Protein AF-A0A1V4JF21-F1 (afdb_monomer_lite)

Structure (mmCIF, N/CA/C/O 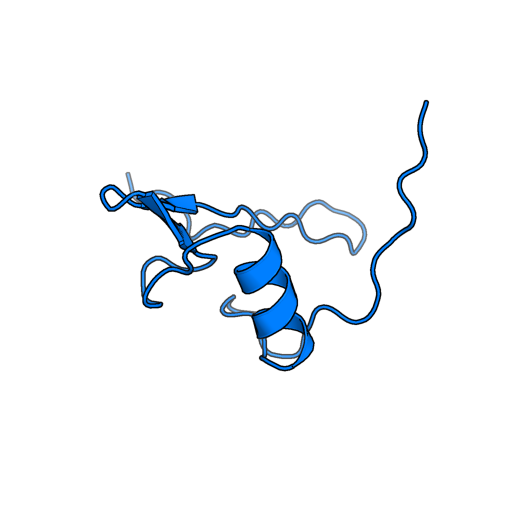backbone):
data_AF-A0A1V4JF21-F1
#
_entry.id   AF-A0A1V4JF21-F1
#
loop_
_atom_site.group_PDB
_atom_site.id
_atom_site.type_symbol
_atom_site.label_atom_id
_atom_site.label_alt_id
_atom_site.label_comp_id
_atom_site.label_asym_id
_atom_site.label_entity_id
_atom_site.label_seq_id
_atom_site.pdbx_PDB_ins_code
_atom_site.Cartn_x
_atom_site.Cartn_y
_atom_site.Cartn_z
_atom_site.occupancy
_atom_site.B_iso_or_equiv
_atom_site.auth_seq_id
_atom_site.auth_comp_id
_atom_site.auth_asym_id
_atom_site.auth_atom_id
_atom_site.pdbx_PDB_model_num
ATOM 1 N N . MET A 1 1 ? 13.907 15.114 15.299 1.00 34.75 1 MET A N 1
ATOM 2 C CA . MET A 1 1 ? 14.048 13.713 14.848 1.00 34.75 1 MET A CA 1
ATOM 3 C C . MET A 1 1 ? 12.869 13.383 13.949 1.00 34.75 1 MET A C 1
ATOM 5 O O . MET A 1 1 ? 11.781 13.154 14.456 1.00 34.75 1 MET A O 1
ATOM 9 N N . GLY A 1 2 ? 13.047 13.467 12.629 1.00 41.69 2 GLY A N 1
ATOM 10 C CA . GLY A 1 2 ? 12.021 13.044 11.677 1.00 41.69 2 GLY A CA 1
ATOM 11 C C . GLY A 1 2 ? 12.075 11.529 11.532 1.00 41.69 2 GLY A C 1
ATOM 12 O O . GLY A 1 2 ? 13.112 10.993 11.154 1.00 41.69 2 GLY A O 1
ATOM 13 N N . VAL A 1 3 ? 10.990 10.845 11.882 1.00 47.38 3 VAL A N 1
ATOM 14 C CA . VAL A 1 3 ? 10.796 9.426 11.561 1.00 47.38 3 VAL A CA 1
ATOM 15 C C . VAL A 1 3 ? 10.883 9.280 10.033 1.00 47.38 3 VAL A C 1
ATOM 17 O O . VAL A 1 3 ? 10.204 10.040 9.337 1.00 47.38 3 VAL A O 1
ATOM 20 N N . PRO A 1 4 ? 11.720 8.381 9.485 1.00 47.34 4 PRO A N 1
ATOM 21 C CA . PRO A 1 4 ? 11.833 8.221 8.040 1.00 47.34 4 PRO A CA 1
ATOM 22 C C . PRO A 1 4 ? 10.488 7.757 7.453 1.00 47.34 4 PRO A C 1
ATOM 24 O O . PRO A 1 4 ? 9.765 7.005 8.115 1.00 47.34 4 PRO A O 1
ATOM 27 N N . PRO A 1 5 ? 10.127 8.193 6.231 1.00 54.38 5 PRO A N 1
ATOM 28 C C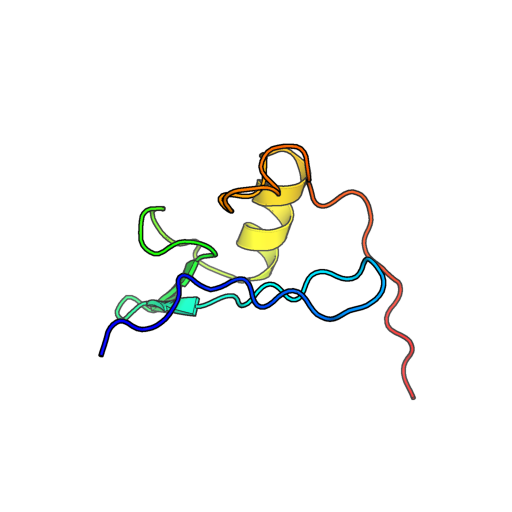A . PRO A 1 5 ? 8.901 7.768 5.572 1.00 54.38 5 PRO A CA 1
ATOM 29 C C . PRO A 1 5 ? 9.041 6.287 5.205 1.00 54.38 5 PRO A C 1
ATOM 31 O O . PRO A 1 5 ? 9.652 5.941 4.203 1.00 54.38 5 PRO A O 1
ATOM 34 N N . TRP A 1 6 ? 8.563 5.436 6.109 1.00 58.22 6 TRP A N 1
ATOM 35 C CA . TRP A 1 6 ? 8.212 4.023 5.978 1.00 58.22 6 TRP A CA 1
ATOM 36 C C . TRP A 1 6 ? 8.517 3.417 4.597 1.00 58.22 6 TRP A C 1
ATOM 38 O O . TRP A 1 6 ? 7.759 3.570 3.645 1.00 58.22 6 TRP A O 1
ATOM 48 N N . GLY A 1 7 ? 9.662 2.738 4.520 1.00 55.62 7 GLY A N 1
ATOM 49 C CA . GLY A 1 7 ? 10.195 2.122 3.308 1.00 55.62 7 GLY A CA 1
ATOM 50 C C . GLY A 1 7 ? 11.678 1.809 3.479 1.00 55.62 7 GLY A C 1
ATOM 51 O O . GLY A 1 7 ? 12.517 2.330 2.751 1.00 55.62 7 GLY A O 1
ATOM 52 N N . GLY A 1 8 ? 12.027 1.027 4.506 1.00 53.50 8 GLY A N 1
ATOM 53 C CA . GLY A 1 8 ? 13.395 0.539 4.666 1.00 53.50 8 GLY A CA 1
ATOM 54 C C . GLY A 1 8 ? 13.678 -0.504 3.589 1.00 53.50 8 GLY A C 1
ATOM 55 O O . GLY A 1 8 ? 13.148 -1.609 3.657 1.00 53.50 8 GLY A O 1
ATOM 56 N N . MET A 1 9 ? 14.477 -0.153 2.581 1.00 49.16 9 MET A N 1
ATOM 57 C CA . MET A 1 9 ? 14.987 -1.117 1.605 1.00 49.16 9 MET A CA 1
ATOM 58 C C . MET A 1 9 ? 15.799 -2.177 2.356 1.00 49.16 9 MET A C 1
ATOM 60 O O . MET A 1 9 ? 16.817 -1.849 2.968 1.00 49.16 9 MET A O 1
ATOM 64 N N . THR A 1 10 ? 15.366 -3.439 2.328 1.00 46.97 10 THR A N 1
ATOM 65 C CA . THR A 1 10 ? 16.235 -4.545 2.735 1.00 46.97 10 THR A CA 1
ATOM 66 C C . THR A 1 10 ? 17.020 -4.970 1.496 1.00 46.97 10 THR A C 1
ATOM 68 O O . THR A 1 10 ? 16.480 -5.090 0.398 1.00 46.97 10 THR A O 1
ATOM 71 N N . SER A 1 11 ? 18.342 -5.056 1.635 1.00 55.59 11 SER A N 1
ATOM 72 C CA . SER A 1 11 ? 19.251 -5.432 0.548 1.00 55.59 11 SER A CA 1
ATOM 73 C C . SER A 1 11 ? 18.802 -6.752 -0.105 1.00 55.59 11 SER A C 1
ATOM 75 O O . SER A 1 11 ? 18.367 -7.647 0.612 1.00 55.59 11 SER A O 1
ATOM 77 N N . GLN A 1 12 ? 18.965 -6.869 -1.435 1.00 58.06 12 GLN A N 1
ATOM 78 C CA . GLN A 1 12 ? 18.614 -8.013 -2.315 1.00 58.06 12 GLN A CA 1
ATOM 79 C C . GLN A 1 12 ? 17.231 -8.005 -3.008 1.00 58.06 12 GLN A C 1
ATOM 81 O O . GLN A 1 12 ? 16.639 -9.059 -3.214 1.00 58.06 12 GLN A O 1
ATOM 86 N N . GLY A 1 13 ? 16.713 -6.850 -3.441 1.00 69.00 13 GLY A N 1
ATOM 87 C CA . GLY A 1 13 ? 15.529 -6.810 -4.325 1.00 69.00 13 GLY A CA 1
ATOM 88 C C . GLY A 1 13 ? 14.194 -7.139 -3.642 1.00 69.00 13 GLY A C 1
ATOM 89 O O . GLY A 1 13 ? 13.167 -7.242 -4.309 1.00 69.00 13 GLY A O 1
ATOM 90 N N . CYS A 1 14 ? 14.202 -7.261 -2.315 1.00 72.88 14 CYS A N 1
ATOM 91 C CA . CYS A 1 14 ? 13.013 -7.362 -1.483 1.00 72.88 14 CYS A CA 1
ATOM 92 C C . CYS A 1 14 ? 12.631 -5.975 -0.955 1.00 72.88 14 CYS A C 1
ATOM 94 O O . CYS A 1 14 ? 13.486 -5.152 -0.631 1.00 72.88 14 CYS A O 1
ATOM 96 N N . VAL A 1 15 ? 11.331 -5.716 -0.832 1.00 77.44 15 VAL A N 1
ATOM 97 C CA . VAL A 1 15 ? 10.819 -4.480 -0.231 1.00 77.44 15 VAL A CA 1
ATOM 98 C C . VAL A 1 15 ? 10.030 -4.848 1.013 1.00 77.44 15 VAL A C 1
ATOM 100 O O . VAL A 1 15 ? 9.083 -5.628 0.947 1.00 77.44 15 VAL A O 1
ATOM 103 N N . HIS A 1 16 ? 10.414 -4.273 2.152 1.00 81.25 16 HIS A N 1
ATOM 104 C CA . HIS A 1 16 ? 9.635 -4.378 3.379 1.00 81.25 16 HIS A CA 1
ATOM 105 C C . HIS A 1 16 ? 8.697 -3.184 3.462 1.00 81.25 16 HIS A C 1
ATOM 107 O O . HIS A 1 16 ? 9.121 -2.037 3.614 1.00 81.25 16 HIS A O 1
ATOM 113 N N . ILE A 1 17 ? 7.407 -3.474 3.356 1.00 84.31 17 ILE A N 1
ATOM 114 C CA . ILE A 1 17 ? 6.340 -2.492 3.474 1.00 84.31 17 ILE A CA 1
ATOM 115 C C . ILE A 1 17 ? 5.699 -2.673 4.841 1.00 84.31 17 ILE A C 1
ATOM 117 O O . ILE A 1 17 ? 5.345 -3.787 5.222 1.00 84.31 17 ILE A O 1
ATOM 121 N N . ILE A 1 18 ? 5.533 -1.577 5.573 1.00 86.31 18 ILE A N 1
ATOM 122 C CA . ILE A 1 18 ? 4.868 -1.609 6.869 1.00 86.31 18 ILE A CA 1
ATOM 123 C C . ILE A 1 18 ? 3.472 -1.013 6.718 1.00 86.31 18 ILE A C 1
ATOM 125 O O . ILE A 1 18 ? 3.309 0.093 6.206 1.00 86.31 18 ILE A O 1
ATOM 129 N N . VAL A 1 19 ? 2.471 -1.753 7.190 1.00 89.19 19 VAL A N 1
ATOM 130 C CA . VAL A 1 19 ? 1.088 -1.285 7.275 1.00 89.19 19 VAL A CA 1
ATOM 131 C C . VAL A 1 19 ? 0.892 -0.632 8.640 1.00 89.19 19 VAL A C 1
ATOM 133 O O . VAL A 1 19 ? 0.953 -1.307 9.667 1.00 89.19 19 VAL A O 1
ATOM 136 N N . ALA A 1 20 ? 0.670 0.679 8.665 1.00 89.19 20 ALA A N 1
ATOM 137 C CA . ALA A 1 20 ? 0.418 1.417 9.896 1.00 89.19 20 ALA A CA 1
ATOM 138 C C . ALA A 1 20 ? -1.072 1.373 10.256 1.00 89.19 20 ALA A C 1
ATOM 140 O O . ALA A 1 20 ? -1.923 1.559 9.385 1.00 89.19 20 ALA A O 1
ATOM 141 N N . GLN A 1 21 ? -1.387 1.181 11.539 1.00 89.75 21 GLN A N 1
ATOM 142 C CA . GLN A 1 21 ? -2.741 1.368 12.058 1.00 89.75 21 GLN A CA 1
ATOM 143 C C . GLN A 1 21 ? -2.905 2.807 12.569 1.00 89.75 21 GLN A C 1
ATOM 145 O O . GLN A 1 21 ? -2.075 3.305 13.332 1.00 89.7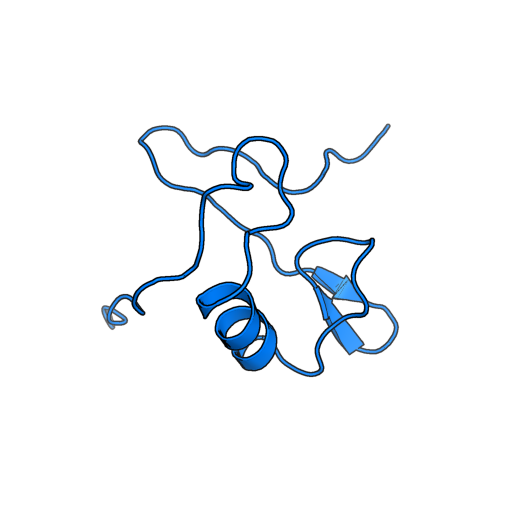5 21 GLN A O 1
ATOM 150 N N . THR A 1 22 ? -3.955 3.494 12.131 1.00 87.94 22 THR A N 1
ATOM 151 C CA . THR A 1 22 ? -4.306 4.844 12.577 1.00 87.94 22 THR A CA 1
ATOM 152 C C . THR A 1 22 ? -5.048 4.804 13.914 1.00 87.94 22 THR A C 1
ATOM 154 O O . THR A 1 22 ? -5.500 3.752 14.368 1.00 87.94 22 THR A O 1
ATOM 157 N N . LYS A 1 23 ? -5.217 5.976 14.540 1.00 87.38 23 LYS A N 1
ATOM 158 C CA . LYS A 1 23 ? -6.003 6.121 15.777 1.00 87.38 23 LYS A CA 1
ATOM 159 C C . LYS A 1 23 ? -7.469 5.719 15.590 1.00 87.38 23 LYS A C 1
ATOM 161 O O . LYS A 1 23 ? -8.070 5.199 16.516 1.00 87.38 23 LYS A O 1
ATOM 166 N N . ASP A 1 24 ? -8.005 5.896 14.385 1.00 89.06 24 ASP A N 1
ATOM 167 C CA . ASP A 1 24 ? -9.368 5.505 14.003 1.00 89.06 24 ASP A CA 1
ATOM 168 C C . ASP A 1 24 ? -9.496 4.011 13.652 1.00 89.06 24 ASP A C 1
ATOM 170 O O . ASP A 1 24 ? -10.433 3.615 12.962 1.00 89.06 24 ASP A O 1
ATOM 174 N N . HIS A 1 25 ? -8.532 3.181 14.066 1.00 89.12 25 HIS A N 1
ATOM 175 C CA . HIS A 1 25 ? -8.472 1.743 13.786 1.00 89.12 25 HIS A CA 1
ATOM 176 C C . HIS A 1 25 ? -8.436 1.371 12.294 1.00 89.12 25 HIS A C 1
ATOM 178 O O . HIS A 1 25 ? -8.761 0.241 11.932 1.00 89.12 25 HIS A O 1
ATOM 184 N N . LYS A 1 26 ? -7.990 2.285 11.427 1.00 91.44 26 LYS A N 1
ATOM 185 C CA . LYS A 1 26 ? -7.814 2.034 9.989 1.00 91.44 26 LYS A CA 1
ATOM 186 C C . LYS A 1 26 ? -6.378 1.651 9.660 1.00 91.44 26 LYS A C 1
ATOM 188 O O . LYS A 1 26 ? -5.463 1.995 10.396 1.00 91.44 26 LYS A O 1
ATOM 193 N N . TYR A 1 27 ? -6.157 0.993 8.533 1.00 91.12 27 TYR A N 1
ATOM 194 C CA . TYR A 1 27 ? -4.844 0.536 8.078 1.00 91.12 27 TYR A CA 1
ATOM 195 C C . TYR A 1 27 ? -4.366 1.362 6.888 1.00 91.12 27 TYR A C 1
ATOM 197 O O . TYR A 1 27 ? -5.163 1.690 6.019 1.00 91.12 27 TYR A O 1
ATOM 205 N N . THR A 1 28 ? -3.087 1.721 6.811 1.00 89.25 28 THR A N 1
ATOM 206 C CA . THR A 1 28 ? -2.561 2.501 5.682 1.00 89.25 28 THR A CA 1
ATOM 207 C C . THR A 1 28 ? -1.094 2.202 5.382 1.00 89.25 28 THR A C 1
ATOM 209 O O . THR A 1 28 ? -0.325 1.858 6.277 1.00 89.25 28 THR A O 1
ATOM 212 N N . LEU A 1 29 ? -0.704 2.357 4.113 1.00 85.25 29 LEU A N 1
ATOM 213 C CA . LEU A 1 29 ? 0.695 2.310 3.662 1.00 85.25 29 LEU A CA 1
ATOM 214 C C . LEU A 1 29 ? 1.365 3.689 3.650 1.00 85.25 29 LEU A C 1
ATOM 216 O O . LEU A 1 29 ? 2.587 3.786 3.612 1.00 85.25 29 LEU A O 1
ATOM 220 N N . ASN A 1 30 ? 0.574 4.762 3.670 1.00 78.81 30 ASN A N 1
ATOM 221 C CA . ASN A 1 30 ? 1.057 6.137 3.680 1.00 78.81 30 ASN A CA 1
ATOM 222 C C . ASN A 1 30 ? 0.173 6.968 4.620 1.00 78.81 30 ASN A C 1
ATOM 224 O O . ASN A 1 30 ? -1.050 6.840 4.613 1.00 78.81 30 ASN A O 1
ATOM 228 N N . GLN A 1 31 ? 0.774 7.844 5.422 1.00 62.66 31 GLN A N 1
ATOM 229 C CA . GLN A 1 31 ? 0.033 8.766 6.290 1.00 62.66 31 GLN A CA 1
ATOM 230 C C . GLN A 1 31 ? -0.929 9.691 5.516 1.00 62.66 31 GLN A C 1
ATOM 232 O O . GLN A 1 31 ? -1.856 10.225 6.116 1.00 62.66 31 GLN A O 1
ATOM 237 N N . ALA A 1 32 ? -0.734 9.862 4.204 1.00 59.25 32 ALA A N 1
ATOM 238 C CA . ALA A 1 32 ? -1.547 10.722 3.347 1.00 59.25 32 ALA A CA 1
ATOM 239 C C . ALA A 1 32 ? -2.808 10.057 2.756 1.00 59.25 32 ALA A C 1
ATOM 241 O O . ALA A 1 32 ? -3.700 10.774 2.308 1.00 59.25 32 ALA A O 1
ATOM 242 N N . SER A 1 33 ? -2.914 8.721 2.722 1.00 64.12 33 SER A N 1
ATOM 243 C CA . SER A 1 33 ? -4.110 8.047 2.191 1.00 64.12 33 SER A CA 1
ATOM 244 C C . SER A 1 33 ? -5.156 7.826 3.282 1.00 64.12 33 SER A C 1
ATOM 246 O O . SER A 1 33 ? -4.824 7.412 4.393 1.00 64.12 33 SER A O 1
ATOM 248 N N . GLY A 1 34 ? -6.431 8.054 2.949 1.00 67.31 34 GLY A N 1
ATOM 249 C CA . GLY A 1 34 ? -7.552 7.658 3.799 1.00 67.31 34 GLY A CA 1
AT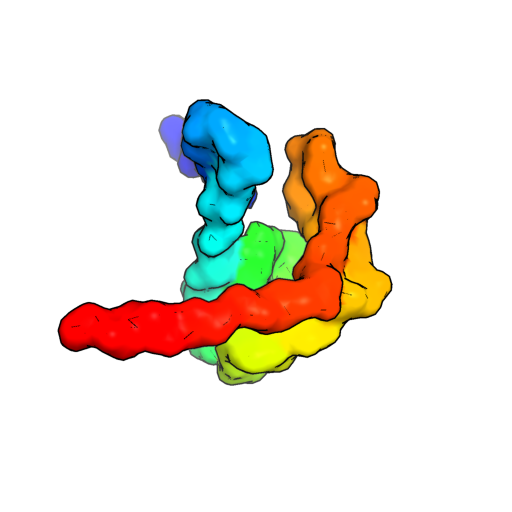OM 250 C C . GLY A 1 34 ? -7.471 6.157 4.062 1.00 67.31 34 GLY A C 1
ATOM 251 O O . GLY A 1 34 ? -7.529 5.370 3.125 1.00 67.31 34 GLY A O 1
ATOM 252 N N . GLY A 1 35 ? -7.235 5.770 5.317 1.00 84.75 35 GLY A N 1
ATOM 253 C CA . GLY A 1 35 ? -6.965 4.377 5.669 1.00 84.75 35 GLY A CA 1
ATOM 254 C C . GLY A 1 35 ? -8.107 3.415 5.308 1.00 84.75 35 GLY A C 1
ATOM 255 O O . GLY A 1 35 ? -9.263 3.812 5.155 1.00 84.75 35 GLY A O 1
ATOM 256 N N . PHE A 1 36 ? -7.764 2.137 5.224 1.00 91.56 36 PHE A N 1
ATOM 257 C CA . PHE A 1 36 ? -8.626 0.996 4.917 1.00 91.56 36 PHE A CA 1
ATOM 258 C C . PHE A 1 36 ? -9.195 0.378 6.202 1.00 91.56 36 PHE A C 1
ATOM 260 O O . PHE A 1 36 ? -8.601 0.543 7.270 1.00 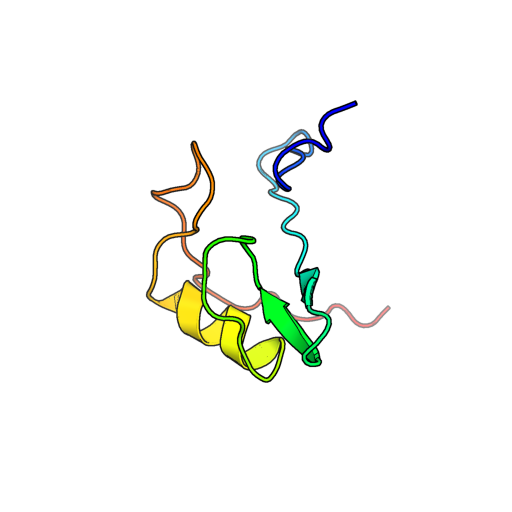91.56 36 PHE A O 1
ATOM 267 N N . ALA A 1 37 ? -10.317 -0.343 6.141 1.00 92.81 37 ALA A N 1
ATOM 268 C CA . ALA A 1 37 ? -10.894 -0.955 7.343 1.00 92.81 37 ALA A CA 1
ATOM 269 C C . ALA A 1 37 ? -10.149 -2.234 7.767 1.00 92.81 37 ALA A C 1
ATOM 271 O O . ALA A 1 37 ? -10.201 -2.622 8.932 1.00 92.81 37 ALA A O 1
ATOM 272 N N . SER A 1 38 ? -9.404 -2.869 6.856 1.00 94.19 38 SER A N 1
ATOM 273 C CA . SER A 1 38 ? -8.630 -4.081 7.149 1.00 94.19 38 SER A CA 1
ATOM 274 C C . SER A 1 38 ? -7.361 -4.213 6.294 1.00 94.19 38 SER A C 1
ATOM 276 O O . SER A 1 38 ? -7.246 -3.617 5.225 1.00 94.19 38 SER A O 1
ATOM 278 N N . VAL A 1 39 ? -6.396 -5.028 6.740 1.00 91.44 39 VAL A N 1
ATOM 279 C CA . VAL A 1 39 ? -5.171 -5.328 5.968 1.00 91.44 39 VAL A CA 1
ATOM 280 C C . VAL A 1 39 ? -5.466 -6.001 4.613 1.00 91.44 39 VAL A C 1
ATOM 282 O O . VAL A 1 39 ? -4.849 -5.597 3.628 1.00 91.44 39 VAL A O 1
ATOM 285 N N . PRO A 1 40 ? -6.403 -6.964 4.490 1.00 93.25 40 PRO A N 1
ATOM 286 C CA . PRO A 1 40 ? -6.766 -7.529 3.188 1.00 93.25 40 PRO A CA 1
ATOM 287 C C . PRO A 1 40 ? -7.244 -6.483 2.175 1.00 93.25 40 PRO A C 1
ATOM 289 O O . PRO A 1 40 ? -6.901 -6.584 1.000 1.00 93.25 40 PRO A O 1
ATOM 292 N N . GLU A 1 41 ? -7.973 -5.451 2.611 1.00 93.25 41 GLU A N 1
ATOM 293 C CA . GLU A 1 41 ? -8.385 -4.357 1.721 1.00 93.25 41 GLU A CA 1
ATOM 294 C C . GLU A 1 41 ? -7.200 -3.524 1.229 1.00 93.25 41 GLU A C 1
ATOM 296 O O . GLU A 1 41 ? -7.163 -3.161 0.054 1.00 93.25 41 GLU A O 1
ATOM 301 N N . VAL A 1 42 ? -6.208 -3.266 2.093 1.00 91.31 42 VAL A N 1
ATOM 302 C CA . VAL A 1 42 ? -4.951 -2.611 1.691 1.00 91.31 42 VAL A CA 1
ATOM 303 C C . VAL A 1 42 ? -4.299 -3.409 0.560 1.00 91.31 42 VAL A C 1
ATOM 305 O O . VAL A 1 42 ? -3.959 -2.855 -0.485 1.00 91.31 42 VAL A O 1
ATOM 308 N N . VAL A 1 43 ? -4.148 -4.722 0.759 1.00 91.31 43 VAL A N 1
ATOM 309 C CA . VAL A 1 43 ? -3.526 -5.627 -0.219 1.00 91.31 43 VAL A CA 1
ATOM 310 C C . VAL A 1 43 ? -4.319 -5.641 -1.524 1.00 91.31 43 VAL A C 1
ATOM 312 O O . VAL A 1 43 ? -3.732 -5.543 -2.599 1.00 91.31 43 VAL A O 1
ATOM 315 N N . HIS A 1 44 ? -5.648 -5.712 -1.442 1.00 91.94 44 HIS A N 1
ATOM 316 C CA . HIS A 1 44 ? -6.513 -5.710 -2.616 1.00 91.94 44 HIS A CA 1
ATOM 317 C C . HIS A 1 44 ? -6.401 -4.402 -3.411 1.00 91.94 44 HIS A C 1
ATOM 319 O O . HIS A 1 44 ? -6.224 -4.443 -4.625 1.00 91.94 44 HIS A O 1
ATOM 325 N N . HIS A 1 45 ? -6.418 -3.241 -2.755 1.00 91.94 45 HIS A N 1
ATOM 326 C CA . HIS A 1 45 ? -6.286 -1.950 -3.436 1.00 91.94 45 HIS A CA 1
ATOM 327 C C . HIS A 1 45 ? -4.959 -1.825 -4.200 1.00 91.94 45 HIS A C 1
ATOM 329 O O . HIS A 1 45 ? -4.938 -1.479 -5.385 1.00 91.94 45 HIS A O 1
ATOM 335 N N . TYR A 1 46 ? -3.846 -2.162 -3.544 1.00 90.50 46 TYR A N 1
ATOM 336 C CA . TYR A 1 46 ? -2.512 -2.102 -4.148 1.00 90.50 46 TYR A CA 1
ATOM 337 C C . TYR A 1 46 ? -2.206 -3.268 -5.096 1.00 90.50 46 TYR A C 1
ATOM 339 O O . TYR A 1 46 ? -1.099 -3.340 -5.629 1.00 90.50 46 TYR A O 1
ATOM 347 N N . SER A 1 47 ? -3.179 -4.149 -5.356 1.00 91.19 47 SER A N 1
ATOM 348 C CA . SER A 1 47 ? -3.087 -5.103 -6.465 1.00 91.19 47 SER A CA 1
ATOM 349 C C . SER A 1 47 ? -3.318 -4.453 -7.831 1.00 91.19 47 SER A C 1
ATOM 351 O O . SER A 1 47 ? -2.767 -4.894 -8.836 1.00 91.19 47 SER A O 1
ATOM 353 N N . THR A 1 48 ? -4.076 -3.354 -7.861 1.00 89.50 48 THR A N 1
ATOM 354 C CA . THR A 1 48 ? -4.356 -2.580 -9.080 1.00 89.50 48 THR A CA 1
ATOM 355 C C . THR A 1 48 ? -3.777 -1.168 -9.038 1.00 89.50 48 THR A C 1
ATOM 357 O O . THR A 1 48 ? -3.569 -0.554 -10.083 1.00 89.50 48 THR A O 1
ATOM 360 N N . ALA A 1 49 ? -3.527 -0.629 -7.842 1.00 89.62 49 ALA A N 1
ATOM 361 C CA . ALA A 1 49 ? -2.943 0.692 -7.649 1.00 89.62 49 ALA A CA 1
ATOM 362 C C . ALA A 1 49 ? -1.419 0.630 -7.472 1.00 89.62 49 ALA A C 1
ATOM 364 O O . ALA A 1 49 ? -0.866 -0.324 -6.929 1.00 89.62 49 ALA A O 1
ATOM 365 N N . LYS A 1 50 ? -0.743 1.701 -7.895 1.00 88.06 50 LYS A N 1
ATOM 366 C CA . LYS A 1 50 ? 0.699 1.895 -7.699 1.00 88.06 50 LYS A CA 1
ATOM 367 C C . LYS A 1 50 ? 1.024 2.107 -6.223 1.00 88.06 50 LYS A C 1
ATOM 369 O O . LYS A 1 50 ? 0.284 2.803 -5.525 1.00 88.06 50 LYS A O 1
ATOM 374 N N . LEU A 1 51 ? 2.145 1.556 -5.760 1.00 87.69 51 LEU A N 1
ATOM 375 C CA . LEU A 1 51 ? 2.584 1.758 -4.381 1.00 87.69 51 LEU A CA 1
ATOM 376 C C . LEU A 1 51 ? 2.930 3.237 -4.111 1.00 87.69 51 LEU A C 1
ATOM 378 O O . LEU A 1 51 ? 3.563 3.890 -4.944 1.00 87.69 51 LEU A O 1
ATOM 382 N N . PRO A 1 52 ? 2.574 3.781 -2.933 1.00 84.88 52 PRO A N 1
ATOM 383 C CA . PRO A 1 52 ? 2.701 5.201 -2.625 1.00 84.88 52 PRO A CA 1
ATOM 384 C C . PRO A 1 52 ? 4.091 5.541 -2.053 1.00 84.88 52 PRO 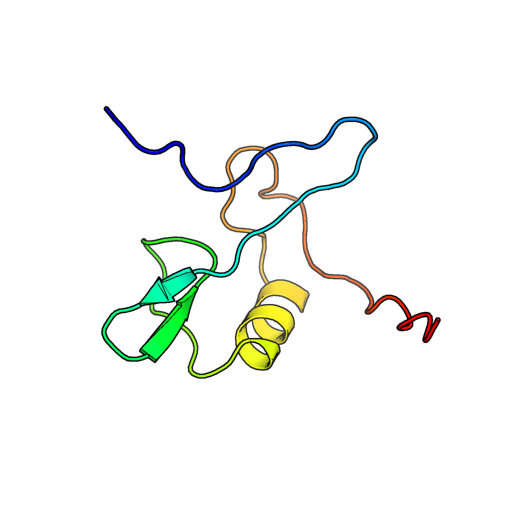A C 1
ATOM 386 O O . PRO A 1 52 ? 4.193 6.372 -1.147 1.00 84.88 52 PRO A O 1
ATOM 389 N N . PHE A 1 53 ? 5.152 4.878 -2.533 1.00 82.69 53 PHE A N 1
ATOM 390 C CA . PHE A 1 53 ? 6.528 5.070 -2.062 1.00 82.69 53 PHE A CA 1
ATOM 391 C C . PHE A 1 53 ? 7.399 5.666 -3.161 1.00 82.69 53 PHE A C 1
ATOM 393 O O . PHE A 1 53 ? 7.385 5.203 -4.303 1.00 82.69 53 PHE A O 1
ATOM 400 N N . LYS A 1 54 ? 8.208 6.663 -2.794 1.00 78.44 54 LYS A N 1
ATOM 401 C CA . LYS A 1 54 ? 9.149 7.293 -3.719 1.00 78.44 54 LYS A CA 1
ATOM 402 C C . LYS A 1 54 ? 10.184 6.268 -4.197 1.00 78.44 54 LYS A C 1
ATOM 404 O O . LYS A 1 54 ? 10.872 5.674 -3.370 1.00 78.44 54 LYS A O 1
ATOM 409 N N . GLY A 1 55 ? 10.299 6.069 -5.507 1.00 78.12 55 GLY A N 1
ATOM 410 C CA . GLY A 1 55 ? 11.158 5.052 -6.126 1.00 78.12 55 GLY A CA 1
ATOM 411 C C . GLY A 1 55 ? 10.504 3.679 -6.331 1.00 78.12 55 GLY A C 1
ATOM 412 O O . GLY A 1 55 ? 11.094 2.836 -7.004 1.00 78.12 55 GLY A O 1
ATOM 413 N N . ALA A 1 56 ? 9.296 3.449 -5.808 1.00 80.38 56 ALA A N 1
ATOM 414 C CA . ALA A 1 56 ? 8.513 2.232 -6.041 1.00 80.38 56 ALA A CA 1
ATOM 415 C C . ALA A 1 56 ? 7.147 2.535 -6.682 1.00 80.38 56 ALA A C 1
ATOM 417 O O . ALA A 1 56 ? 6.261 1.683 -6.687 1.00 80.38 56 ALA A O 1
ATOM 418 N N . GLU A 1 57 ? 6.971 3.720 -7.274 1.00 85.75 57 GLU A N 1
ATOM 419 C CA . GLU A 1 57 ? 5.710 4.148 -7.900 1.00 85.75 57 GLU A CA 1
ATOM 420 C C . GLU A 1 57 ? 5.343 3.298 -9.128 1.00 85.75 57 GLU A C 1
ATOM 422 O O . GLU A 1 57 ? 4.231 3.372 -9.643 1.00 85.75 57 GLU A O 1
ATOM 427 N N . HIS A 1 58 ? 6.287 2.512 -9.640 1.00 84.12 58 HIS A N 1
ATOM 428 C CA . HIS A 1 58 ? 6.080 1.576 -10.742 1.00 84.12 58 HIS A CA 1
ATOM 429 C C . HIS A 1 58 ? 5.716 0.161 -10.264 1.00 84.12 58 HIS A C 1
ATOM 431 O O . HIS A 1 58 ? 5.415 -0.695 -11.092 1.00 84.12 58 HIS A O 1
ATOM 437 N N . MET A 1 59 ? 5.747 -0.099 -8.955 1.00 86.56 59 MET A N 1
ATOM 438 C CA . MET A 1 59 ? 5.470 -1.409 -8.373 1.00 86.56 59 MET A CA 1
ATOM 439 C C . MET A 1 59 ? 4.006 -1.522 -7.920 1.00 86.56 59 MET A C 1
ATOM 441 O O . MET A 1 59 ? 3.396 -0.541 -7.488 1.00 86.56 59 MET A O 1
ATOM 445 N N . ALA A 1 60 ? 3.468 -2.740 -7.995 1.00 89.19 60 ALA A N 1
ATOM 446 C CA . ALA A 1 60 ? 2.145 -3.139 -7.510 1.00 89.19 60 ALA A CA 1
ATOM 447 C C . ALA A 1 60 ? 2.200 -4.579 -6.966 1.00 89.19 60 ALA A C 1
ATOM 449 O O . ALA A 1 60 ? 3.143 -5.325 -7.254 1.00 89.19 60 ALA A O 1
ATOM 450 N N . LEU A 1 61 ? 1.203 -4.979 -6.177 1.00 90.19 61 LEU A N 1
ATOM 451 C CA . LEU A 1 61 ? 1.096 -6.334 -5.629 1.00 90.19 61 LEU A CA 1
ATOM 452 C C . LEU A 1 61 ? 0.486 -7.276 -6.678 1.00 90.19 61 LEU A C 1
ATOM 454 O O . LEU A 1 61 ? -0.704 -7.212 -6.952 1.00 90.19 61 LEU A O 1
ATOM 458 N N . LEU A 1 62 ? 1.287 -8.161 -7.274 1.00 89.75 62 LEU A N 1
ATOM 459 C CA . LEU A 1 62 ? 0.818 -8.984 -8.400 1.00 89.75 62 LEU A CA 1
ATOM 460 C C . LEU A 1 62 ? 0.177 -10.307 -7.971 1.00 89.75 62 LEU A C 1
ATOM 462 O O . LEU A 1 62 ? -0.948 -10.606 -8.358 1.00 89.75 62 LEU A O 1
ATOM 466 N N . HIS A 1 63 ? 0.891 -11.118 -7.191 1.00 90.00 63 HIS A N 1
ATOM 467 C CA . HIS A 1 63 ? 0.421 -12.439 -6.783 1.00 90.00 63 HIS A CA 1
ATOM 468 C C . HIS A 1 63 ? 0.720 -12.696 -5.301 1.00 90.00 63 HIS A C 1
ATOM 470 O O . HIS A 1 63 ? 1.809 -12.358 -4.824 1.00 90.00 63 HIS A O 1
ATOM 476 N N . PRO A 1 64 ? -0.209 -13.316 -4.550 1.00 87.62 64 PRO A N 1
ATOM 477 C CA . PRO A 1 64 ? 0.082 -13.756 -3.196 1.00 87.62 64 PRO A CA 1
ATOM 478 C C . PRO A 1 64 ? 1.166 -14.836 -3.232 1.00 87.62 64 PRO A C 1
ATOM 480 O O . PRO A 1 64 ? 1.174 -15.713 -4.096 1.00 87.62 64 PRO A O 1
ATOM 483 N N . VAL A 1 65 ? 2.094 -14.782 -2.282 1.00 86.56 65 VAL A N 1
ATOM 484 C CA . VAL A 1 65 ? 3.060 -15.863 -2.071 1.00 86.56 65 VAL A CA 1
ATOM 485 C C . VAL A 1 65 ? 2.421 -16.879 -1.130 1.00 86.56 65 VAL A C 1
ATOM 487 O O . VAL A 1 65 ? 1.796 -16.503 -0.140 1.00 86.56 65 VAL A O 1
ATOM 490 N N . HIS A 1 66 ? 2.545 -18.170 -1.436 1.00 83.88 66 HIS A N 1
ATOM 491 C CA . HIS A 1 66 ? 1.972 -19.219 -0.595 1.00 83.88 66 HIS A CA 1
ATOM 492 C C . HIS A 1 66 ? 2.630 -19.195 0.788 1.00 83.88 66 HIS A C 1
ATOM 494 O O . HIS A 1 66 ? 3.857 -19.271 0.890 1.00 83.88 66 HIS A O 1
ATOM 500 N N . CYS A 1 67 ? 1.817 -19.140 1.846 1.00 79.06 67 CYS A N 1
ATOM 501 C CA . CYS A 1 67 ? 2.301 -19.281 3.213 1.00 79.06 67 CYS A CA 1
ATOM 502 C C . CYS A 1 67 ? 2.989 -20.643 3.357 1.00 79.06 67 CYS A C 1
ATOM 504 O O . CYS A 1 67 ? 2.348 -21.690 3.258 1.00 79.06 67 CYS A O 1
ATOM 506 N N . LYS A 1 68 ? 4.302 -20.639 3.582 1.00 72.31 68 LYS A N 1
ATOM 507 C CA . LYS A 1 68 ? 5.025 -21.831 4.019 1.00 72.31 68 LYS A CA 1
ATOM 508 C C . LYS A 1 68 ? 4.733 -21.985 5.508 1.00 72.31 68 LYS A C 1
ATOM 510 O O . LYS A 1 68 ? 5.314 -21.273 6.318 1.00 72.31 68 LYS A O 1
ATOM 515 N N . LEU A 1 69 ? 3.770 -22.838 5.850 1.00 67.12 69 LEU A N 1
ATOM 516 C CA . LEU A 1 69 ? 3.573 -23.254 7.236 1.00 67.12 69 LEU A CA 1
ATOM 517 C C . LEU A 1 69 ? 4.822 -24.057 7.635 1.00 67.12 69 LEU A C 1
ATOM 519 O O . LEU A 1 69 ? 5.136 -25.045 6.971 1.00 67.12 69 LEU A O 1
ATOM 523 N N . HIS A 1 70 ? 5.565 -23.562 8.622 1.00 59.00 70 HIS A N 1
ATOM 524 C CA . HIS A 1 70 ? 6.731 -24.223 9.212 1.00 59.00 70 HIS A CA 1
ATOM 525 C C . HIS A 1 70 ? 6.302 -24.981 10.465 1.00 59.00 70 HIS A C 1
ATOM 527 O O . HIS A 1 70 ? 5.467 -24.418 11.212 1.00 59.00 70 HIS A O 1
#

InterPro domains:
  IPR036860 SH2 domain superfamily [G3DSA:3.30.505.10] (8-68)
  IPR036860 SH2 domain superfamily [SSF55550] (10-68)
  IPR051846 SH2 domain-containing adapter proteins [PTHR15127] (10-69)

Organism: NCBI:txid372326

Foldseek 3Di:
DDDPQAWPDDPDPDTDQDWDQDPVRFTDSGPPDDGHNDPVVNLVVQCPAARPDDPRSVDGNPDDDDDPDD

Sequence (70 aa):
MGVPPWGGMTSQGCVHIIVAQTKDHKYTLNQASGGFASVPEVVHHYSTAKLPFKGAEHMALLHPVHCKLH

Radius of gyration: 13.04 Å; chains: 1; bounding box: 30×38×26 Å

pLDDT: mean 78.35, std 15.44, range [34.75, 94.19]

Secondary structure (DSSP, 8-state):
-PPP-S--EETTTEE----EEPTTS-EESSTTS--BSSHHHHHHHHHHSPPSSTT-TT-----PPP----